Protein AF-A0A8C9TEU1-F1 (afdb_monomer_lite)

InterPro domains:
  IPR015797 NUDIX hydrolase-like domain superfamily [SSF55811] (17-95)

pLDDT: mean 81.83, std 19.4, range [26.28, 97.0]

Organism: Scleropages formosus (NCBI:txid113540)

Structure (mmCIF, N/CA/C/O backbone):
data_AF-A0A8C9TEU1-F1
#
_entry.id   AF-A0A8C9TEU1-F1
#
loop_
_atom_site.group_PDB
_atom_site.id
_atom_site.type_symbol
_atom_site.label_atom_id
_atom_site.label_alt_id
_atom_site.label_comp_id
_atom_site.label_asym_id
_atom_site.l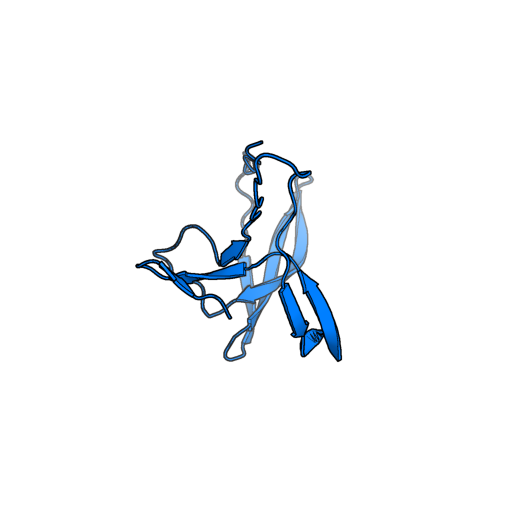abel_entity_id
_atom_site.label_seq_id
_atom_site.pdbx_PDB_ins_code
_atom_site.Cartn_x
_atom_site.Cartn_y
_atom_site.Cartn_z
_atom_site.occupancy
_atom_site.B_iso_or_equiv
_atom_site.auth_seq_id
_atom_site.auth_comp_id
_atom_site.auth_asym_id
_atom_site.auth_atom_id
_atom_site.pdbx_PDB_model_num
ATOM 1 N N . MET A 1 1 ? 9.017 15.281 -6.648 1.00 32.59 1 MET A N 1
ATOM 2 C CA . MET A 1 1 ? 7.796 15.780 -5.984 1.00 32.59 1 MET A CA 1
ATOM 3 C C . MET A 1 1 ? 7.714 15.122 -4.611 1.00 32.59 1 MET A C 1
ATOM 5 O O . MET A 1 1 ? 7.436 13.935 -4.531 1.00 32.59 1 MET A O 1
ATOM 9 N N . ARG A 1 2 ? 8.132 15.824 -3.550 1.00 26.28 2 ARG A N 1
ATOM 10 C CA . ARG A 1 2 ? 8.117 15.301 -2.175 1.00 26.28 2 ARG A CA 1
ATOM 11 C C . ARG A 1 2 ? 6.751 15.634 -1.579 1.00 26.28 2 ARG A C 1
ATOM 13 O O . ARG A 1 2 ? 6.462 16.811 -1.403 1.00 26.28 2 ARG A O 1
ATOM 20 N N . TYR A 1 3 ? 5.924 14.633 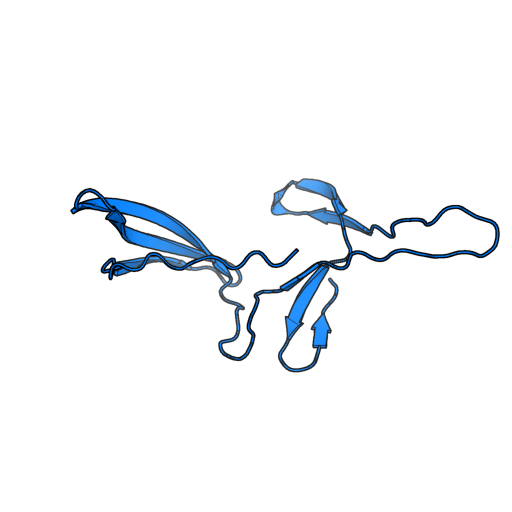-1.290 1.00 27.61 3 TYR A N 1
ATOM 21 C CA . TYR A 1 3 ? 4.774 14.839 -0.412 1.00 27.61 3 TYR A CA 1
ATOM 22 C C . TYR A 1 3 ? 5.315 14.932 1.015 1.00 27.61 3 TYR A C 1
ATOM 24 O O . TYR A 1 3 ? 5.530 13.923 1.684 1.00 27.61 3 TYR A O 1
ATOM 32 N N . VAL A 1 4 ? 5.646 16.147 1.444 1.00 37.44 4 VAL A N 1
ATOM 33 C CA . VAL A 1 4 ? 5.837 16.431 2.863 1.00 37.44 4 VAL A CA 1
ATOM 34 C C . VAL A 1 4 ? 4.428 16.476 3.438 1.00 37.44 4 VAL A C 1
ATOM 36 O O . VAL A 1 4 ? 3.717 17.452 3.224 1.00 37.44 4 VAL A O 1
ATOM 39 N N . SER A 1 5 ? 3.983 15.410 4.109 1.00 36.00 5 SER A N 1
ATOM 40 C CA . SER A 1 5 ? 2.779 15.515 4.930 1.00 36.00 5 SER A CA 1
ATOM 41 C C . SER A 1 5 ? 3.118 16.472 6.069 1.00 36.00 5 SER A C 1
ATOM 43 O O . SER A 1 5 ? 3.829 16.095 7.003 1.00 36.00 5 SER A O 1
ATOM 45 N N . SER A 1 6 ? 2.677 17.722 5.976 1.00 32.62 6 SER A N 1
ATOM 46 C CA . SER A 1 6 ? 2.664 18.609 7.129 1.00 32.62 6 SER A CA 1
ATOM 47 C C . SER A 1 6 ? 1.776 17.952 8.184 1.00 32.62 6 SER A C 1
ATOM 49 O O . SER A 1 6 ? 0.570 17.789 7.999 1.00 32.62 6 SER A O 1
ATOM 51 N N . ALA A 1 7 ? 2.392 17.488 9.271 1.00 41.34 7 ALA A N 1
ATOM 52 C CA . ALA A 1 7 ? 1.647 17.107 10.459 1.00 41.34 7 ALA A CA 1
ATOM 53 C C . ALA A 1 7 ? 0.868 18.346 10.939 1.00 41.34 7 ALA A C 1
ATOM 55 O O . ALA A 1 7 ? 1.436 19.443 10.909 1.00 41.34 7 ALA A O 1
ATOM 56 N N . PRO A 1 8 ? -0.399 18.219 11.370 1.00 42.88 8 PRO A N 1
ATOM 57 C CA . PRO A 1 8 ? -1.114 19.354 11.926 1.00 42.88 8 PRO A CA 1
ATOM 58 C C . PRO A 1 8 ? -0.376 19.815 13.185 1.00 42.88 8 PRO A C 1
ATOM 60 O O . PRO A 1 8 ? -0.171 19.043 14.123 1.00 42.88 8 PRO A O 1
ATOM 63 N N . THR A 1 9 ? 0.044 21.075 13.193 1.00 41.97 9 THR A N 1
ATOM 64 C CA . THR A 1 9 ? 0.510 21.801 14.375 1.00 41.97 9 THR A CA 1
ATOM 65 C C . THR A 1 9 ? -0.681 22.023 15.302 1.00 41.97 9 THR A C 1
ATOM 67 O O . THR A 1 9 ? -1.370 23.034 15.229 1.00 41.97 9 THR A O 1
ATOM 70 N N . GLY A 1 10 ? -0.966 21.020 16.123 1.00 42.12 10 GLY A N 1
ATOM 71 C CA . GLY A 1 10 ? -2.031 21.013 17.116 1.00 42.12 10 GLY A CA 1
ATOM 72 C C . GLY A 1 10 ? -2.154 19.595 17.650 1.00 42.12 10 GLY A C 1
ATOM 73 O O . GLY A 1 10 ? -2.524 18.690 16.904 1.00 42.12 10 GLY A O 1
ATOM 74 N N . GLY A 1 11 ? -1.752 19.374 18.902 1.00 47.16 11 GLY A N 1
ATOM 75 C CA . GLY A 1 11 ? -1.716 18.048 19.518 1.00 47.16 11 GLY A CA 1
ATOM 76 C C . GLY A 1 11 ? -3.109 17.427 19.588 1.00 47.16 11 GLY A C 1
ATOM 77 O O . GLY A 1 11 ? -3.831 17.627 20.557 1.00 47.16 11 GLY A O 1
ATOM 78 N N . SER A 1 12 ? -3.490 16.667 18.563 1.00 58.16 12 SER A N 1
ATOM 79 C CA . SER A 1 12 ? -4.693 15.843 18.591 1.00 58.16 12 SER A CA 1
ATOM 80 C C . SER A 1 12 ? -4.391 14.601 19.424 1.00 58.16 12 SER A C 1
ATOM 82 O O . SER A 1 12 ? -3.662 13.698 18.998 1.00 58.16 12 SER A O 1
ATOM 84 N N . THR A 1 13 ? -4.926 14.553 20.644 1.00 57.16 13 THR A N 1
ATOM 85 C CA . THR A 1 13 ? -4.887 13.351 21.483 1.00 57.16 13 THR A CA 1
ATOM 86 C C . THR A 1 13 ? -5.532 12.208 20.707 1.00 57.16 13 THR A C 1
ATOM 88 O O . THR A 1 13 ? -6.745 12.175 20.514 1.00 57.16 13 THR A O 1
ATOM 91 N N . THR A 1 14 ? -4.696 11.309 20.192 1.00 75.62 14 THR A N 1
ATOM 92 C CA . THR A 1 14 ? -5.120 10.228 19.306 1.00 75.62 14 THR A CA 1
ATOM 93 C C . THR A 1 14 ? -5.063 8.912 20.067 1.00 75.62 14 THR A C 1
ATOM 95 O O . THR A 1 14 ? -3.991 8.318 20.209 1.00 75.62 14 THR A O 1
ATOM 98 N N . THR A 1 15 ? -6.210 8.435 20.541 1.00 86.06 15 THR A N 1
ATOM 99 C CA . THR A 1 15 ? -6.309 7.140 21.227 1.00 86.06 15 THR A CA 1
ATOM 100 C C . THR A 1 15 ? -6.561 6.039 20.205 1.00 86.06 15 THR A C 1
ATOM 102 O O . THR A 1 15 ? -7.398 6.190 19.318 1.00 86.06 15 THR A O 1
ATOM 105 N N . LYS A 1 16 ? -5.838 4.921 20.315 1.00 88.44 16 LYS A N 1
ATOM 106 C CA . LYS A 1 16 ? -5.966 3.766 19.415 1.00 88.44 16 LYS A CA 1
ATOM 107 C C . LYS A 1 16 ? -6.364 2.540 20.221 1.00 88.44 16 LYS A C 1
ATOM 109 O O . LYS A 1 16 ? -5.625 2.156 21.125 1.00 88.44 16 LYS A O 1
ATOM 114 N N . SER A 1 17 ? -7.486 1.915 19.881 1.00 89.69 17 SER A N 1
ATOM 115 C CA . SER A 1 17 ? -7.903 0.635 20.457 1.00 89.69 17 SER A CA 1
ATOM 116 C C . SER A 1 17 ? -7.959 -0.459 19.382 1.00 89.69 17 SER A C 1
ATOM 118 O O . SER A 1 17 ? -8.430 -0.209 18.271 1.00 89.69 17 SER A O 1
ATOM 120 N N . PRO A 1 18 ? -7.450 -1.672 19.653 1.00 89.75 18 PRO A N 1
ATOM 121 C CA . PRO A 1 18 ? -7.520 -2.776 18.701 1.00 89.75 18 PRO A CA 1
ATOM 122 C C . PRO A 1 18 ? -8.959 -3.300 18.588 1.00 89.75 18 PRO A C 1
ATOM 124 O O . PRO A 1 18 ? -9.630 -3.481 19.600 1.00 89.75 18 PRO A O 1
ATOM 127 N N . LEU A 1 19 ? -9.417 -3.557 17.361 1.00 92.94 19 LEU A N 1
ATOM 128 C CA . LEU A 1 19 ? -10.704 -4.209 17.083 1.00 92.94 19 LEU A CA 1
ATOM 129 C C . LEU A 1 19 ? -10.508 -5.682 16.713 1.00 92.94 19 LEU A C 1
ATOM 131 O O . LEU A 1 19 ? -11.171 -6.557 17.254 1.00 92.94 19 LEU A O 1
ATOM 135 N N . ALA A 1 20 ? -9.570 -5.959 15.805 1.00 93.50 20 ALA A N 1
ATOM 136 C CA . ALA A 1 20 ? -9.229 -7.309 15.371 1.00 93.50 20 ALA A CA 1
ATOM 137 C C . ALA A 1 20 ? -7.768 -7.366 14.917 1.00 93.50 20 ALA A C 1
ATOM 139 O O . ALA A 1 20 ? -7.234 -6.389 14.393 1.00 93.50 20 ALA A O 1
ATOM 140 N N . SER A 1 21 ? -7.106 -8.512 15.078 1.00 93.81 21 SER A N 1
ATOM 141 C CA . SER A 1 21 ? -5.725 -8.693 14.625 1.00 93.81 21 SER A CA 1
ATOM 142 C C . SER A 1 21 ? -5.543 -10.058 13.982 1.00 93.81 21 SER A C 1
ATOM 144 O O . SER A 1 21 ? -5.722 -11.083 14.629 1.00 93.81 21 SER A O 1
ATOM 146 N N . GLY A 1 22 ? -5.158 -10.064 12.708 1.00 93.19 22 GLY A N 1
ATOM 147 C CA . GLY A 1 22 ? -4.702 -11.252 11.999 1.00 93.19 22 GLY A CA 1
ATOM 148 C C . GLY A 1 22 ? -3.179 -11.296 11.886 1.00 93.19 22 GLY A C 1
ATOM 149 O O . GLY A 1 22 ? -2.466 -10.417 12.372 1.00 93.19 22 GLY A O 1
ATOM 150 N N . LYS A 1 23 ? -2.663 -12.311 11.183 1.00 91.94 23 LYS A N 1
ATOM 151 C CA . LYS A 1 23 ? -1.215 -12.480 10.972 1.00 91.94 23 LYS A CA 1
ATOM 152 C C . LYS A 1 23 ? -0.584 -11.344 10.161 1.00 91.94 23 LYS A C 1
ATOM 154 O O . LYS A 1 23 ? 0.550 -10.974 10.446 1.00 91.94 23 LYS A O 1
ATOM 159 N N . TRP A 1 24 ? -1.295 -10.810 9.166 1.00 90.12 24 TRP A N 1
ATOM 160 C CA . TRP A 1 24 ? -0.755 -9.850 8.186 1.00 90.12 24 TRP A CA 1
ATOM 161 C C . TRP A 1 24 ? -1.345 -8.437 8.304 1.00 90.12 24 TRP A C 1
ATOM 163 O O . TRP A 1 2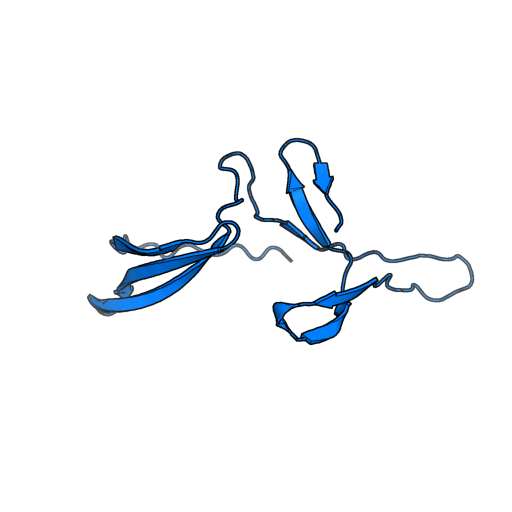4 ? -0.698 -7.458 7.926 1.00 90.12 24 TRP A O 1
ATOM 173 N N . VAL A 1 25 ? -2.570 -8.324 8.824 1.00 93.25 25 VAL A N 1
ATOM 174 C CA . VAL A 1 25 ? -3.332 -7.074 8.938 1.00 93.25 25 VAL A CA 1
ATOM 175 C C . VAL A 1 25 ? -4.038 -7.041 10.291 1.00 93.25 25 VAL A C 1
ATOM 177 O O . VAL A 1 25 ? -4.538 -8.064 10.757 1.00 93.25 25 VAL A O 1
ATOM 180 N N . ARG A 1 26 ? -4.091 -5.860 10.906 1.00 93.69 26 ARG A N 1
ATOM 181 C CA . ARG A 1 26 ? -4.891 -5.553 12.094 1.00 93.69 26 ARG A CA 1
ATOM 182 C C . ARG A 1 26 ? -5.809 -4.366 11.831 1.00 93.69 26 ARG A C 1
ATOM 184 O O . ARG A 1 26 ? -5.465 -3.484 11.044 1.00 93.69 26 ARG A O 1
ATOM 191 N N . LEU A 1 27 ? -6.941 -4.348 12.517 1.00 95.50 27 LEU A N 1
ATOM 192 C CA . LEU A 1 27 ? -7.933 -3.286 12.499 1.00 95.50 27 LEU A CA 1
ATOM 193 C C . LEU A 1 27 ? -7.933 -2.578 13.857 1.00 95.50 27 LEU A C 1
ATOM 195 O O . LEU A 1 27 ? -7.985 -3.221 14.906 1.00 95.50 27 LEU A O 1
ATOM 199 N N . GLU A 1 28 ? -7.866 -1.254 13.833 1.00 94.56 28 GLU A N 1
ATOM 200 C CA . GLU A 1 28 ? -7.848 -0.393 15.012 1.00 94.56 28 GLU A CA 1
ATOM 201 C C . GLU A 1 28 ? -8.923 0.684 14.901 1.00 94.56 28 GLU A C 1
ATOM 203 O O . GLU A 1 28 ? -9.143 1.254 13.833 1.00 94.56 28 GLU A O 1
ATOM 208 N N . LYS A 1 29 ? -9.536 1.021 16.029 1.00 93.56 29 LYS A N 1
ATOM 209 C CA . LYS A 1 29 ? -10.376 2.197 16.189 1.00 93.56 29 LYS A CA 1
ATOM 210 C C . LYS A 1 29 ? -9.502 3.349 16.673 1.00 93.56 29 LYS A C 1
ATOM 212 O O . LYS A 1 29 ? -8.869 3.264 17.724 1.00 93.56 29 LYS A O 1
ATOM 217 N N . THR A 1 30 ? -9.450 4.415 15.889 1.00 91.75 30 THR A N 1
ATOM 218 C CA . THR A 1 30 ? -8.694 5.631 16.179 1.00 91.75 30 THR A CA 1
ATOM 219 C C . THR A 1 30 ? -9.670 6.731 16.570 1.00 91.75 30 THR A C 1
ATOM 221 O O . THR A 1 30 ? -10.478 7.163 15.752 1.00 91.75 30 THR A O 1
ATOM 224 N N . THR A 1 31 ? -9.592 7.189 17.813 1.00 92.25 31 THR A N 1
ATOM 225 C CA . THR A 1 31 ? -10.337 8.352 18.297 1.00 92.25 31 THR A CA 1
ATOM 226 C C . THR A 1 31 ? -9.433 9.572 18.215 1.00 92.25 31 THR A C 1
ATOM 228 O O . THR A 1 31 ? -8.328 9.540 18.758 1.00 92.25 31 THR A O 1
ATOM 231 N N . TYR A 1 32 ? -9.880 10.626 17.539 1.00 89.88 32 TYR A N 1
ATOM 232 C CA . TYR A 1 32 ? -9.132 11.873 17.384 1.00 89.88 32 TYR A CA 1
ATOM 233 C C . TYR A 1 32 ? -10.041 13.083 17.598 1.00 89.88 32 TYR A C 1
ATOM 235 O O . TYR A 1 32 ? -11.255 13.004 17.415 1.00 89.88 32 TYR A O 1
ATOM 243 N N . VAL A 1 33 ? -9.443 14.205 17.984 1.00 91.25 33 VAL A N 1
ATOM 244 C CA . VAL A 1 33 ? -10.123 15.501 18.068 1.00 91.25 33 VAL A CA 1
ATOM 245 C C . VAL A 1 33 ? -9.854 16.251 16.770 1.00 91.25 33 VAL A C 1
ATOM 247 O O . VAL A 1 33 ? -8.697 16.386 16.365 1.00 91.25 33 VAL A O 1
ATOM 250 N N . ASP A 1 34 ? -10.913 16.670 16.082 1.00 87.38 34 ASP A N 1
ATOM 251 C CA . ASP A 1 34 ? -10.790 17.466 14.863 1.00 87.38 34 ASP A CA 1
ATOM 252 C C . ASP A 1 34 ? -10.392 18.925 15.162 1.00 87.38 34 ASP A C 1
ATOM 254 O O . ASP A 1 34 ? -10.307 19.352 16.314 1.00 87.38 34 ASP A O 1
ATOM 258 N N . ALA A 1 35 ? -10.141 19.715 14.116 1.00 87.88 35 ALA A N 1
ATOM 259 C CA . ALA A 1 35 ? -9.778 21.127 14.270 1.00 87.88 35 ALA A CA 1
ATOM 260 C C . ALA A 1 35 ? -10.893 21.984 14.909 1.00 87.88 35 ALA A C 1
ATOM 262 O O . ALA A 1 35 ? -10.615 23.078 15.388 1.00 87.88 35 ALA A O 1
ATOM 263 N N . ALA A 1 36 ? -12.136 21.492 14.930 1.00 88.88 36 ALA A N 1
ATOM 264 C CA . ALA A 1 36 ? -13.278 22.139 15.566 1.00 88.88 36 ALA A CA 1
ATOM 265 C C . ALA A 1 36 ? -13.479 21.686 17.028 1.00 88.88 36 ALA A C 1
ATOM 267 O O . ALA A 1 36 ? -14.474 22.050 17.649 1.00 88.88 36 ALA A O 1
ATOM 268 N N . GLY A 1 37 ? -12.567 20.879 17.585 1.00 87.00 37 GLY A N 1
ATOM 269 C CA . GLY A 1 37 ? -12.658 20.370 18.955 1.00 87.00 37 GLY A CA 1
ATOM 270 C C . GLY A 1 37 ? -13.627 19.195 19.128 1.00 87.00 37 GLY A C 1
ATOM 271 O O . GLY A 1 37 ? -13.847 18.739 20.249 1.00 87.00 37 GLY A O 1
ATOM 272 N N . THR A 1 38 ? -14.201 18.669 18.045 1.00 89.06 38 THR A N 1
ATOM 273 C CA . THR A 1 38 ? -15.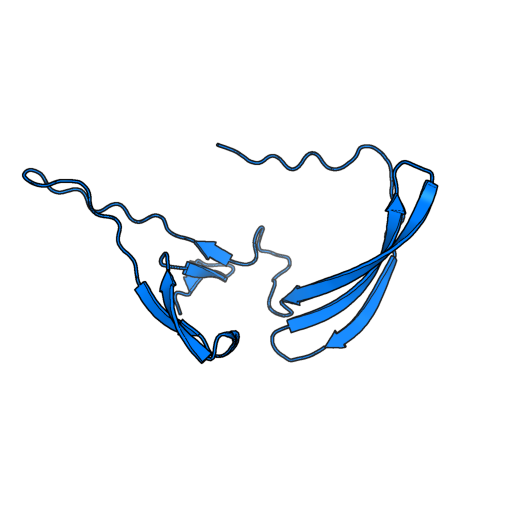147 17.552 18.106 1.00 89.06 38 THR A CA 1
ATOM 274 C C . THR A 1 38 ? -14.401 16.223 18.125 1.00 89.06 38 THR A C 1
ATOM 276 O O . THR A 1 38 ? -13.526 15.962 17.295 1.00 89.06 38 THR A O 1
ATOM 279 N N . THR A 1 39 ? -14.773 15.346 19.060 1.00 91.31 39 THR A N 1
ATOM 280 C CA . THR A 1 39 ? -14.231 13.984 19.124 1.00 91.31 39 THR A CA 1
ATOM 281 C C . THR A 1 39 ? -14.859 13.121 18.037 1.00 91.31 39 THR A C 1
ATOM 283 O O . THR A 1 39 ? -16.078 12.965 17.976 1.00 91.31 39 THR A O 1
ATOM 286 N N . ARG A 1 40 ? -14.019 12.528 17.191 1.00 91.25 40 ARG A N 1
ATOM 287 C CA . ARG A 1 40 ? -14.420 11.642 16.099 1.00 91.25 40 ARG A CA 1
ATOM 288 C C . ARG A 1 40 ? -13.740 10.293 16.209 1.00 91.25 40 ARG A C 1
ATOM 290 O O . ARG A 1 40 ? -12.687 10.140 16.824 1.00 91.25 40 ARG A O 1
ATOM 297 N N . ILE A 1 41 ? -14.371 9.315 15.580 1.00 92.38 41 ILE A N 1
ATOM 298 C CA . ILE A 1 41 ? -13.921 7.932 15.517 1.00 92.38 41 ILE A CA 1
ATOM 299 C C . ILE A 1 41 ? -13.617 7.594 14.059 1.00 92.38 41 ILE A C 1
ATOM 301 O O . ILE A 1 41 ? -14.397 7.933 13.171 1.00 92.38 41 ILE A O 1
ATOM 305 N N . TRP A 1 42 ? -12.511 6.889 13.829 1.00 93.94 42 TRP A N 1
ATOM 306 C CA . TRP A 1 42 ? -12.126 6.353 12.528 1.00 93.94 42 TRP A CA 1
ATOM 307 C C . TRP A 1 42 ? -11.661 4.902 12.637 1.00 93.94 42 TRP A C 1
ATOM 309 O O . TRP A 1 42 ? -10.903 4.556 13.543 1.00 93.94 42 TRP A O 1
ATOM 319 N N . GLU A 1 43 ? -12.050 4.051 11.693 1.00 93.12 43 GLU A N 1
ATOM 320 C CA . GLU A 1 43 ? -11.552 2.676 11.605 1.00 93.12 43 GLU A CA 1
ATOM 321 C C . GLU A 1 43 ? -10.334 2.617 10.683 1.00 93.12 43 GLU A C 1
ATOM 323 O O . GLU A 1 43 ? -10.337 3.117 9.561 1.00 93.12 43 GLU A O 1
ATOM 328 N N . THR A 1 44 ? -9.237 2.053 11.181 1.00 91.94 44 THR A N 1
ATOM 329 C CA . THR A 1 44 ? -7.933 2.073 10.514 1.00 91.94 44 THR A CA 1
ATOM 330 C C . THR A 1 44 ? -7.385 0.663 10.374 1.00 91.94 44 THR A C 1
ATOM 332 O O . THR A 1 44 ? -7.183 -0.030 11.369 1.00 91.94 44 THR A O 1
ATOM 335 N N . ALA A 1 45 ? -7.062 0.255 9.149 1.00 92.88 45 ALA A N 1
ATOM 336 C CA . ALA A 1 45 ? -6.323 -0.975 8.891 1.00 92.88 45 ALA A CA 1
ATOM 337 C C . ALA A 1 45 ? -4.809 -0.712 8.886 1.00 92.88 45 ALA A C 1
ATOM 339 O O . ALA A 1 45 ? -4.337 0.286 8.339 1.00 92.88 45 ALA A O 1
ATOM 340 N N . LYS A 1 46 ? -4.026 -1.615 9.482 1.00 90.38 46 LYS A N 1
ATOM 341 C CA . LYS A 1 46 ? -2.556 -1.549 9.517 1.00 90.38 46 LYS A CA 1
ATOM 342 C C . LYS A 1 46 ? -1.940 -2.908 9.243 1.00 90.38 46 LYS A C 1
ATOM 344 O O . LYS A 1 46 ? -2.482 -3.930 9.653 1.00 90.38 46 LYS A O 1
ATOM 349 N N . ARG A 1 47 ? -0.758 -2.926 8.625 1.00 89.56 47 ARG A N 1
ATOM 350 C CA . ARG A 1 47 ? 0.054 -4.144 8.527 1.00 89.56 47 ARG A CA 1
ATOM 351 C C . ARG A 1 47 ? 0.685 -4.460 9.879 1.00 89.56 47 ARG A C 1
ATOM 353 O O . ARG A 1 47 ? 1.244 -3.581 10.531 1.00 89.56 47 ARG A O 1
ATOM 360 N N . THR A 1 48 ? 0.633 -5.721 10.280 1.00 89.06 48 THR A N 1
ATOM 361 C CA . THR A 1 48 ? 1.322 -6.236 11.480 1.00 89.06 48 THR A CA 1
ATOM 362 C C . THR A 1 48 ? 2.806 -6.494 11.227 1.00 89.06 48 THR A C 1
ATOM 364 O O . THR A 1 48 ? 3.586 -6.614 12.163 1.00 89.06 48 THR A O 1
ATOM 367 N N . THR A 1 49 ? 3.215 -6.548 9.959 1.00 85.06 49 THR A N 1
ATOM 368 C CA . THR A 1 49 ? 4.590 -6.839 9.535 1.00 85.06 49 THR A CA 1
ATOM 369 C C . THR A 1 49 ? 5.494 -5.612 9.458 1.00 85.06 49 THR A C 1
ATOM 371 O O . THR A 1 49 ? 6.661 -5.743 9.083 1.00 85.06 49 THR A O 1
ATOM 374 N N . ARG A 1 50 ? 4.973 -4.414 9.752 1.00 80.62 50 ARG A N 1
ATOM 375 C CA . ARG A 1 50 ? 5.768 -3.184 9.736 1.00 80.62 50 ARG A CA 1
ATOM 376 C C . ARG A 1 50 ? 6.844 -3.258 10.813 1.00 80.62 50 ARG A C 1
ATOM 378 O O . ARG A 1 50 ? 6.530 -3.433 11.988 1.00 80.62 50 ARG A O 1
ATOM 385 N N . ARG A 1 51 ? 8.109 -3.081 10.429 1.00 75.88 51 ARG A N 1
ATOM 386 C CA . ARG A 1 51 ? 9.223 -3.023 11.383 1.00 75.88 51 ARG A CA 1
ATOM 387 C C . ARG A 1 51 ? 9.417 -1.589 11.867 1.00 75.88 51 ARG A C 1
ATOM 389 O O . ARG A 1 51 ? 9.298 -0.646 11.090 1.00 75.88 51 ARG A O 1
ATOM 396 N N . SER A 1 52 ? 9.755 -1.419 13.142 1.00 76.00 52 SER A N 1
ATOM 397 C CA . SER A 1 52 ? 10.067 -0.100 13.719 1.00 76.00 52 SER A CA 1
ATOM 398 C C . SER A 1 52 ? 11.315 0.535 13.099 1.00 76.00 52 SER A C 1
ATOM 400 O O . SER A 1 52 ? 11.446 1.752 13.084 1.00 76.00 52 SER A O 1
ATOM 402 N N . THR A 1 53 ? 12.210 -0.286 12.549 1.00 76.75 53 THR A N 1
ATOM 403 C CA . THR A 1 53 ? 13.468 0.142 11.928 1.00 76.75 53 THR A CA 1
ATOM 404 C C . THR A 1 53 ? 13.310 0.623 10.483 1.00 76.75 53 THR A C 1
ATOM 406 O O . THR A 1 53 ? 14.285 1.065 9.886 1.00 76.75 53 THR A O 1
ATOM 409 N N . THR A 1 54 ? 12.123 0.492 9.879 1.00 75.56 54 THR A N 1
ATOM 410 C CA . THR A 1 54 ? 11.864 0.883 8.484 1.00 75.56 54 THR A CA 1
ATOM 411 C C . THR A 1 54 ? 11.003 2.140 8.420 1.00 75.56 54 THR A C 1
ATOM 413 O O . THR A 1 54 ? 9.998 2.245 9.124 1.00 75.56 54 THR A O 1
ATOM 416 N N . THR A 1 55 ? 11.353 3.080 7.539 1.00 82.50 55 THR A N 1
ATOM 417 C CA . THR A 1 55 ? 10.614 4.344 7.367 1.00 82.50 55 THR A CA 1
ATOM 418 C C . THR A 1 55 ? 9.248 4.143 6.702 1.00 82.50 55 THR A C 1
ATOM 420 O O . THR A 1 55 ? 8.292 4.839 7.046 1.00 82.50 55 THR A O 1
ATOM 423 N N . ALA A 1 56 ? 9.123 3.148 5.820 1.00 85.12 56 ALA A N 1
ATOM 424 C CA . ALA A 1 56 ? 7.908 2.816 5.077 1.00 85.12 56 ALA A CA 1
ATOM 425 C C . ALA A 1 56 ? 7.588 1.311 5.142 1.00 85.12 56 ALA A C 1
ATOM 427 O O . ALA A 1 56 ? 8.460 0.496 5.433 1.00 85.12 56 ALA A O 1
ATOM 428 N N . ASP A 1 57 ? 6.337 0.947 4.849 1.00 85.81 57 ASP A N 1
ATOM 429 C CA . ASP A 1 57 ? 5.868 -0.450 4.815 1.00 85.81 57 ASP A CA 1
ATOM 430 C C . ASP A 1 57 ? 6.355 -1.233 3.585 1.00 85.81 57 ASP A C 1
ATOM 432 O O . ASP A 1 57 ? 6.474 -2.461 3.603 1.00 85.81 57 ASP A O 1
ATOM 436 N N . GLY A 1 58 ? 6.628 -0.523 2.496 1.00 88.06 58 GLY A N 1
ATOM 437 C CA . GLY A 1 58 ? 7.006 -1.095 1.216 1.00 88.06 58 GLY A CA 1
ATOM 438 C C . GLY A 1 58 ? 7.456 -0.030 0.231 1.00 88.06 58 GLY A C 1
ATOM 439 O O . GLY A 1 58 ? 7.438 1.164 0.533 1.00 88.06 58 GLY A O 1
ATOM 440 N N . VAL A 1 59 ? 7.862 -0.485 -0.947 1.00 89.69 59 VAL A N 1
ATOM 441 C CA . VAL A 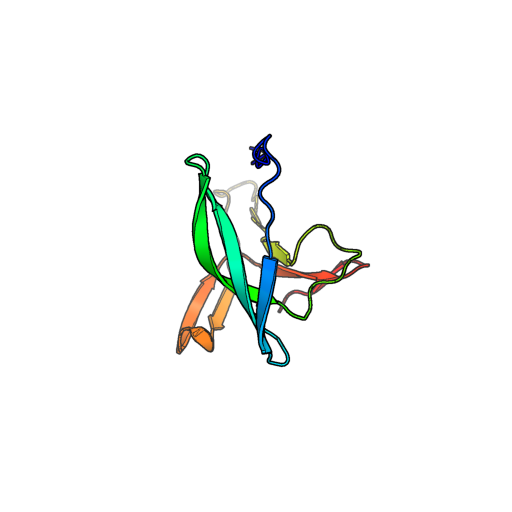1 59 ? 8.314 0.347 -2.060 1.00 89.69 59 VAL A CA 1
ATOM 442 C C . VAL A 1 59 ? 7.571 -0.043 -3.332 1.00 89.69 59 VAL A C 1
ATOM 444 O O . VAL A 1 59 ? 7.277 -1.218 -3.547 1.00 89.69 59 VAL A O 1
ATOM 447 N N . GLY A 1 60 ? 7.285 0.948 -4.173 1.00 92.12 60 GLY A N 1
ATOM 448 C CA . GLY A 1 60 ? 6.857 0.760 -5.557 1.00 92.12 60 GLY A CA 1
ATOM 449 C C . GLY A 1 60 ? 7.940 1.288 -6.491 1.00 92.12 60 GLY A C 1
ATOM 450 O O . GLY A 1 60 ? 8.538 2.329 -6.220 1.00 92.12 60 GLY A O 1
ATOM 451 N N . ILE A 1 61 ? 8.217 0.559 -7.565 1.00 93.31 61 ILE A N 1
ATOM 452 C CA . ILE A 1 61 ? 9.306 0.838 -8.497 1.00 93.31 61 ILE A CA 1
ATOM 453 C C . ILE A 1 61 ? 8.708 1.340 -9.807 1.00 93.31 61 ILE A C 1
ATOM 455 O O . ILE A 1 61 ? 7.974 0.627 -10.487 1.00 93.31 61 ILE A O 1
ATOM 459 N N . ILE A 1 62 ? 9.078 2.557 -10.199 1.00 94.88 62 ILE A N 1
ATOM 460 C CA . ILE A 1 62 ? 8.791 3.082 -11.536 1.00 94.88 62 ILE A CA 1
ATOM 461 C C . ILE A 1 62 ? 9.992 2.745 -12.419 1.00 94.88 62 ILE A C 1
ATOM 463 O O . ILE A 1 62 ? 10.948 3.511 -12.522 1.00 94.88 62 ILE A O 1
ATOM 467 N N . ALA A 1 63 ? 9.968 1.550 -13.003 1.00 93.75 63 ALA A N 1
ATOM 468 C CA . ALA A 1 63 ? 11.040 1.064 -13.859 1.00 93.75 63 ALA A CA 1
ATOM 469 C C . ALA A 1 63 ? 10.836 1.560 -15.297 1.00 93.75 63 ALA A C 1
ATOM 471 O O . ALA A 1 63 ? 9.923 1.117 -15.995 1.00 93.75 63 ALA A O 1
ATOM 472 N N . VAL A 1 64 ? 11.697 2.484 -15.731 1.00 95.31 64 VAL A N 1
ATOM 473 C CA . VAL A 1 64 ? 11.720 3.009 -17.102 1.00 95.31 64 VAL A CA 1
ATOM 474 C C . VAL A 1 64 ? 12.844 2.327 -17.876 1.00 95.31 64 VAL A C 1
ATOM 476 O O . VAL A 1 64 ? 14.023 2.552 -17.606 1.00 95.31 64 VAL A O 1
ATOM 479 N N . LEU A 1 65 ? 12.477 1.490 -18.842 1.00 94.44 65 LEU A N 1
ATOM 480 C CA . LEU A 1 65 ? 13.409 0.842 -19.753 1.00 94.44 65 LEU A CA 1
ATOM 481 C C . LEU A 1 65 ? 13.725 1.786 -20.914 1.00 94.44 65 LEU A C 1
ATOM 483 O O . LEU A 1 65 ? 12.882 2.012 -21.786 1.00 94.44 65 LEU A O 1
ATOM 487 N N . LYS A 1 66 ? 14.955 2.301 -20.926 1.00 94.12 66 LYS A N 1
ATOM 488 C CA . LYS A 1 66 ? 15.476 3.167 -21.988 1.00 94.12 66 LYS A CA 1
ATOM 489 C C . LYS A 1 66 ? 16.177 2.339 -23.056 1.00 94.12 66 LYS A C 1
ATOM 491 O O . LYS A 1 66 ? 16.995 1.481 -22.727 1.00 94.12 66 LYS A O 1
ATOM 496 N N . ARG A 1 67 ? 15.883 2.598 -24.332 1.00 93.50 67 ARG A N 1
ATOM 497 C CA . ARG A 1 67 ? 16.541 1.933 -25.471 1.00 93.50 67 ARG A CA 1
ATOM 498 C C . ARG A 1 67 ? 16.906 2.966 -26.531 1.00 93.50 67 ARG A C 1
ATOM 500 O O . ARG A 1 67 ? 16.087 3.812 -26.855 1.00 93.50 67 ARG A O 1
ATOM 507 N N . THR A 1 68 ? 18.094 2.858 -27.120 1.00 89.38 68 THR A N 1
ATOM 508 C CA . THR A 1 68 ? 18.674 3.886 -28.008 1.00 89.38 68 THR A CA 1
ATOM 509 C C . THR A 1 68 ? 17.804 4.255 -29.216 1.00 89.38 68 THR A C 1
ATOM 511 O O . THR A 1 68 ? 17.774 5.411 -29.616 1.00 89.38 68 THR A O 1
ATOM 514 N N . LEU A 1 69 ? 17.086 3.286 -29.791 1.00 93.25 69 LEU A N 1
ATOM 515 C CA . LEU A 1 69 ? 16.282 3.466 -31.011 1.00 93.25 69 LEU A CA 1
ATOM 516 C C . LEU A 1 69 ? 14.775 3.295 -30.775 1.00 93.25 69 LEU A C 1
ATOM 518 O O . LEU A 1 69 ? 14.008 3.124 -31.721 1.00 93.25 69 LEU A O 1
ATOM 522 N N . HIS A 1 70 ? 14.324 3.298 -29.520 1.00 92.62 70 HIS A N 1
ATOM 523 C CA . HIS A 1 70 ? 12.913 3.092 -29.209 1.00 92.62 70 HIS A CA 1
ATOM 524 C C . HIS A 1 70 ? 12.428 4.022 -28.108 1.00 92.62 70 HIS A C 1
ATOM 526 O O . HIS A 1 70 ? 13.210 4.544 -27.324 1.00 92.62 70 HIS A O 1
ATOM 532 N N . LYS A 1 71 ? 11.106 4.184 -28.030 1.00 93.00 71 LYS A N 1
ATOM 533 C CA . LYS A 1 71 ? 10.473 4.921 -26.939 1.00 93.00 71 LYS A CA 1
ATOM 534 C C . LYS A 1 71 ? 10.716 4.218 -25.607 1.00 93.00 71 LYS A C 1
ATOM 536 O O . LYS A 1 71 ? 10.683 2.986 -25.534 1.00 93.00 71 LYS A O 1
ATOM 541 N N . ASP A 1 72 ? 10.904 5.027 -24.572 1.00 95.50 72 ASP A N 1
ATOM 542 C CA . ASP A 1 72 ? 10.980 4.563 -23.195 1.00 95.50 72 ASP A CA 1
ATOM 543 C C . ASP A 1 72 ? 9.726 3.754 -22.848 1.00 95.50 72 ASP A C 1
ATOM 545 O O . ASP A 1 72 ? 8.598 4.158 -23.136 1.00 95.50 72 ASP A O 1
ATOM 549 N N . CYS A 1 73 ? 9.936 2.587 -22.247 1.00 94.25 73 CYS A N 1
ATOM 550 C CA . CYS A 1 73 ? 8.862 1.681 -21.860 1.00 94.25 73 CYS A CA 1
ATOM 551 C C . CYS A 1 73 ? 8.783 1.582 -20.338 1.00 94.25 73 CYS A C 1
ATOM 553 O O . CYS A 1 73 ? 9.807 1.499 -19.661 1.00 94.25 73 CYS A O 1
ATOM 555 N N . MET A 1 74 ? 7.568 1.550 -19.794 1.00 95.94 74 MET A N 1
ATOM 556 C CA . MET A 1 74 ? 7.359 1.274 -18.374 1.00 95.94 74 MET A CA 1
ATOM 557 C C . MET A 1 74 ? 7.267 -0.231 -18.161 1.00 95.94 74 MET A C 1
ATOM 559 O O . MET A 1 74 ? 6.463 -0.908 -18.802 1.00 95.94 74 MET A O 1
ATOM 563 N N . VAL A 1 75 ? 8.082 -0.752 -17.250 1.00 95.44 75 VAL A N 1
ATOM 564 C CA . VAL A 1 75 ? 8.020 -2.161 -16.865 1.00 95.44 75 VAL A CA 1
ATOM 565 C C . VAL A 1 75 ? 6.945 -2.329 -15.794 1.00 95.44 75 VAL A C 1
ATOM 567 O O . VAL A 1 75 ? 6.988 -1.673 -14.752 1.00 95.44 75 VAL A O 1
ATOM 570 N N . LEU A 1 76 ? 5.990 -3.218 -16.064 1.00 96.06 76 LEU A N 1
ATOM 571 C CA . LEU A 1 76 ? 4.872 -3.563 -15.187 1.00 96.06 76 LEU A CA 1
ATOM 572 C C . LEU A 1 76 ? 4.860 -5.071 -14.924 1.00 96.06 76 LEU A C 1
ATOM 574 O O . LEU A 1 76 ? 5.425 -5.849 -15.694 1.00 96.06 76 LEU A O 1
ATOM 578 N N . VAL A 1 77 ? 4.188 -5.481 -13.852 1.00 96.38 77 VAL A N 1
ATOM 579 C CA . V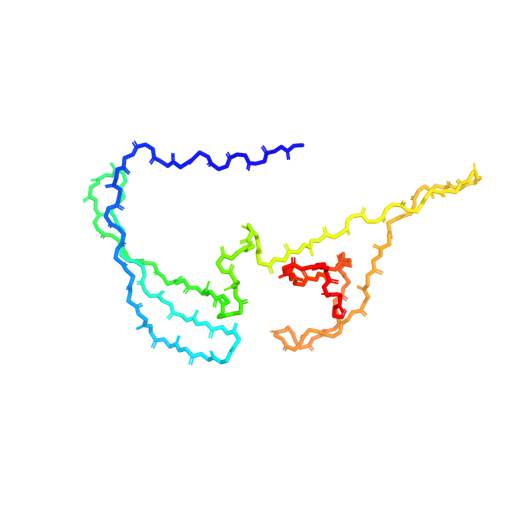AL A 1 77 ? 3.999 -6.888 -13.482 1.00 96.38 77 VAL A CA 1
ATOM 580 C C . VAL A 1 77 ? 2.522 -7.255 -13.527 1.00 96.38 77 VAL A C 1
ATOM 582 O O . VAL A 1 77 ? 1.668 -6.476 -13.103 1.00 96.38 77 VAL A O 1
ATOM 585 N N . LYS A 1 78 ? 2.221 -8.456 -14.030 1.00 95.88 78 LYS A N 1
ATOM 586 C CA . LYS A 1 78 ? 0.890 -9.060 -13.943 1.00 95.88 78 LYS A CA 1
ATOM 587 C C . LYS A 1 78 ? 0.897 -10.105 -12.835 1.00 95.88 78 LYS A C 1
ATOM 589 O O . LYS A 1 78 ? 1.618 -11.091 -12.944 1.00 95.88 78 LYS A O 1
ATOM 594 N N . GLN A 1 79 ? 0.070 -9.928 -11.812 1.00 95.62 79 GLN A N 1
ATOM 595 C CA . GLN A 1 79 ? -0.027 -10.868 -10.690 1.00 95.62 79 GLN A CA 1
ATOM 596 C C . GLN A 1 79 ? -1.478 -11.072 -10.263 1.00 95.62 79 GLN A C 1
ATOM 598 O O . GLN A 1 79 ? -2.314 -10.194 -10.450 1.00 95.62 79 GLN A O 1
ATOM 603 N N . PHE A 1 80 ? -1.804 -12.249 -9.728 1.00 95.62 80 PHE A N 1
ATOM 604 C CA . PHE A 1 80 ? -3.119 -12.480 -9.127 1.00 95.62 80 PHE A CA 1
ATOM 605 C C . PHE A 1 80 ? -3.166 -11.846 -7.734 1.00 95.62 80 PHE A C 1
ATOM 607 O O . PHE A 1 80 ? -2.278 -12.086 -6.916 1.00 95.62 80 PHE A O 1
ATOM 614 N N . ARG A 1 81 ? -4.202 -11.054 -7.443 1.00 96.44 81 ARG A N 1
ATOM 615 C CA . ARG A 1 81 ? -4.425 -10.439 -6.129 1.00 96.44 81 ARG A CA 1
ATOM 616 C C . ARG A 1 81 ? -5.596 -11.134 -5.433 1.00 96.44 81 ARG A C 1
ATOM 618 O O . ARG A 1 81 ? -6.739 -10.805 -5.741 1.00 96.44 81 ARG A O 1
ATOM 625 N N . PRO A 1 82 ? -5.351 -12.015 -4.441 1.00 95.94 82 PRO A N 1
ATOM 626 C CA . PRO A 1 82 ? -6.426 -12.657 -3.684 1.00 95.94 82 PRO A CA 1
ATOM 627 C C . PRO A 1 82 ? -7.472 -11.688 -3.102 1.00 95.94 82 PRO A C 1
ATOM 629 O O . PRO A 1 82 ? -8.651 -12.006 -3.205 1.00 95.94 82 PRO A O 1
ATOM 632 N N . PRO A 1 83 ? -7.114 -10.487 -2.584 1.00 92.62 83 PRO A N 1
ATOM 633 C CA . PRO A 1 83 ? -8.110 -9.525 -2.096 1.00 92.62 83 PRO A CA 1
ATOM 634 C C . PRO A 1 83 ? -9.058 -8.974 -3.171 1.00 92.62 83 PRO A C 1
ATOM 636 O O . PRO A 1 83 ? -10.117 -8.463 -2.829 1.00 92.62 83 PRO A O 1
ATOM 639 N N . LEU A 1 84 ? -8.668 -9.039 -4.448 1.00 95.19 84 LEU A N 1
ATOM 640 C CA . LEU A 1 84 ? -9.467 -8.571 -5.586 1.00 95.19 84 LEU A CA 1
ATOM 641 C C . LEU A 1 84 ? -10.079 -9.726 -6.390 1.00 95.19 84 LEU A C 1
ATOM 643 O O . LEU A 1 84 ? -10.952 -9.494 -7.218 1.00 95.19 84 LEU A O 1
ATOM 647 N N . GLY A 1 85 ? -9.607 -10.959 -6.181 1.00 96.56 85 GLY A N 1
ATOM 648 C CA . GLY A 1 85 ? -10.070 -12.140 -6.907 1.00 96.56 85 GLY A CA 1
ATOM 649 C C . GLY A 1 85 ? -9.715 -12.151 -8.399 1.00 96.56 85 GLY A C 1
ATOM 650 O O . GLY A 1 85 ? -10.323 -12.902 -9.156 1.00 96.56 85 GLY A O 1
ATOM 651 N N . CYS A 1 86 ? -8.758 -11.333 -8.851 1.00 96.62 86 CYS A N 1
ATOM 652 C CA . CYS A 1 86 ? -8.405 -11.212 -10.267 1.00 96.62 86 CYS A CA 1
ATOM 653 C C . CYS A 1 86 ? -6.911 -10.930 -10.493 1.00 96.62 86 CYS A C 1
ATOM 655 O O . CYS A 1 86 ? -6.148 -10.677 -9.555 1.00 96.62 86 CYS A O 1
ATOM 657 N N . HIS A 1 87 ? -6.485 -10.985 -11.760 1.00 97.00 87 HIS A N 1
ATOM 658 C CA . HIS A 1 87 ? -5.158 -10.527 -12.163 1.00 97.00 87 HIS A CA 1
ATOM 659 C C . HIS A 1 87 ? -5.135 -9.013 -12.341 1.00 97.00 87 HIS A C 1
ATOM 661 O O . HIS A 1 87 ? -5.947 -8.458 -13.078 1.00 97.00 87 HIS A O 1
ATOM 667 N N . THR A 1 88 ? -4.147 -8.371 -11.733 1.00 96.56 88 THR A N 1
ATOM 668 C CA . THR A 1 88 ? -3.893 -6.937 -11.847 1.00 96.56 88 THR A CA 1
ATOM 669 C C . THR A 1 88 ? -2.614 -6.677 -12.631 1.00 96.56 88 THR A C 1
ATOM 671 O O . THR A 1 88 ? -1.714 -7.520 -12.666 1.00 96.56 88 THR A O 1
ATOM 674 N N . LEU A 1 89 ? -2.545 -5.506 -13.267 1.00 96.56 89 LEU A N 1
ATOM 675 C CA . LEU A 1 89 ? -1.327 -4.961 -13.858 1.00 96.56 89 LEU A CA 1
ATOM 676 C C . LEU A 1 89 ? -0.843 -3.818 -12.962 1.00 96.56 89 LEU A C 1
ATOM 678 O O . LEU A 1 89 ? -1.561 -2.840 -12.769 1.00 96.56 89 LEU A O 1
ATOM 682 N N . GLU A 1 90 ? 0.344 -3.957 -12.382 1.00 95.25 90 GLU A N 1
ATOM 683 C CA . GLU A 1 90 ? 0.841 -3.055 -11.341 1.00 95.25 90 GLU A CA 1
ATOM 684 C C . GLU A 1 90 ? 2.311 -2.694 -11.568 1.00 95.25 90 GLU A C 1
ATOM 686 O O . GLU A 1 90 ? 3.033 -3.363 -12.312 1.00 95.25 90 GLU A O 1
ATOM 691 N N . PHE A 1 91 ? 2.780 -1.644 -10.893 1.00 95.75 91 PHE A N 1
ATOM 692 C CA . PHE A 1 91 ? 4.214 -1.405 -10.780 1.00 95.75 91 PHE A CA 1
ATOM 693 C C . PHE A 1 91 ? 4.872 -2.519 -9.959 1.00 95.75 91 PHE A C 1
ATOM 695 O O . PHE A 1 91 ? 4.280 -2.964 -8.970 1.00 95.75 91 PHE A O 1
ATOM 702 N N . PRO A 1 92 ? 6.102 -2.940 -10.308 1.00 94.38 92 PRO A N 1
ATOM 703 C CA . PRO A 1 92 ? 6.879 -3.814 -9.444 1.00 94.38 92 PRO A CA 1
ATOM 704 C C . PRO A 1 92 ? 6.955 -3.208 -8.040 1.00 94.38 92 PRO A C 1
ATOM 706 O O . PRO A 1 92 ? 7.295 -2.035 -7.876 1.00 94.38 92 PRO A O 1
ATOM 709 N N . ALA A 1 93 ? 6.600 -3.984 -7.024 1.00 91.75 93 ALA A N 1
ATOM 710 C CA . ALA A 1 93 ? 6.515 -3.498 -5.657 1.00 91.75 93 ALA A CA 1
ATOM 711 C C . ALA A 1 93 ? 6.905 -4.592 -4.667 1.00 91.75 93 ALA A C 1
ATOM 713 O O . ALA A 1 93 ? 6.768 -5.783 -4.939 1.00 91.75 93 ALA A O 1
ATOM 714 N N . GLY A 1 94 ? 7.373 -4.173 -3.496 1.00 87.69 94 GLY A N 1
ATOM 715 C CA . GLY A 1 94 ? 7.871 -5.085 -2.477 1.00 87.69 94 GLY A CA 1
ATOM 716 C C . GLY A 1 94 ? 7.770 -4.516 -1.073 1.00 87.69 94 GLY A C 1
ATOM 717 O O . GLY A 1 94 ? 7.627 -3.309 -0.876 1.00 87.69 94 GLY A O 1
ATOM 718 N N . MET A 1 95 ? 7.844 -5.392 -0.074 1.00 84.06 95 MET A N 1
ATOM 719 C CA . MET A 1 95 ? 7.915 -4.965 1.323 1.00 84.06 95 MET A CA 1
ATOM 720 C C . MET A 1 95 ? 9.333 -4.516 1.675 1.00 84.06 95 MET A C 1
ATOM 722 O O . MET A 1 95 ? 10.317 -5.131 1.254 1.00 84.06 95 MET A O 1
ATOM 726 N N . ALA A 1 96 ? 9.432 -3.456 2.477 1.00 78.56 96 ALA A N 1
ATOM 727 C CA . ALA A 1 96 ? 10.714 -2.957 2.946 1.00 78.56 96 ALA A CA 1
ATOM 728 C C . ALA A 1 96 ? 11.256 -3.882 4.048 1.00 78.56 96 ALA A C 1
ATOM 730 O O . ALA A 1 96 ? 10.614 -4.087 5.080 1.00 78.56 96 ALA A O 1
ATOM 731 N N . LEU A 1 97 ? 12.446 -4.445 3.841 1.00 68.00 97 LEU A N 1
ATOM 732 C CA . LEU A 1 97 ? 13.193 -5.179 4.859 1.00 68.00 97 LEU A CA 1
ATOM 733 C C . LEU A 1 97 ? 14.390 -4.344 5.310 1.00 68.00 97 LEU A C 1
ATOM 735 O O . LEU A 1 97 ? 14.909 -3.512 4.571 1.00 68.00 97 LEU A O 1
ATOM 739 N N . ALA A 1 98 ? 14.889 -4.620 6.515 1.00 58.88 98 ALA A N 1
ATOM 740 C CA . ALA A 1 98 ? 16.030 -3.904 7.096 1.00 58.88 98 ALA A CA 1
ATOM 741 C C . ALA A 1 98 ? 17.319 -3.954 6.239 1.00 58.88 98 ALA A C 1
ATOM 743 O O . ALA A 1 98 ? 18.244 -3.196 6.504 1.00 58.88 98 ALA A O 1
ATOM 744 N N . ARG A 1 99 ? 17.400 -4.847 5.237 1.00 54.94 99 ARG A N 1
ATOM 745 C CA . ARG A 1 99 ? 18.572 -5.034 4.361 1.00 54.94 99 ARG A CA 1
ATOM 746 C C . ARG A 1 99 ? 18.232 -5.127 2.863 1.00 54.94 99 ARG A C 1
ATOM 748 O O . ARG A 1 99 ? 19.044 -5.638 2.103 1.00 54.94 99 ARG A O 1
ATOM 755 N N . GLY A 1 100 ? 17.053 -4.677 2.428 1.00 54.56 100 GLY A N 1
ATOM 756 C CA . GLY A 1 100 ? 16.680 -4.715 1.007 1.00 54.56 100 GLY A CA 1
ATOM 757 C C . GLY A 1 100 ? 15.177 -4.781 0.747 1.00 54.56 100 GLY A C 1
ATOM 758 O O . GLY A 1 100 ? 14.364 -4.690 1.666 1.00 54.56 100 GLY A O 1
ATOM 759 N N . VAL A 1 101 ? 14.810 -4.938 -0.523 1.00 54.81 101 VAL A N 1
ATOM 760 C CA . VAL A 1 101 ? 13.420 -5.062 -0.986 1.00 54.81 101 VAL A CA 1
ATOM 761 C C . VAL A 1 101 ? 13.139 -6.531 -1.282 1.00 54.81 101 VAL A C 1
ATOM 763 O O . VAL A 1 101 ? 13.867 -7.139 -2.062 1.00 54.81 101 VAL A O 1
ATOM 766 N N . LEU A 1 102 ? 12.091 -7.101 -0.684 1.00 49.75 102 LEU A N 1
ATOM 767 C CA . LEU A 1 102 ? 11.554 -8.386 -1.137 1.00 49.75 102 LEU A CA 1
ATOM 768 C C . LEU A 1 102 ? 10.467 -8.105 -2.174 1.00 49.75 102 LEU A C 1
ATOM 770 O O . LEU A 1 102 ? 9.398 -7.606 -1.810 1.00 49.75 102 LEU A O 1
ATOM 774 N N . CYS A 1 103 ? 10.751 -8.403 -3.441 1.00 47.94 103 CYS A N 1
ATOM 775 C CA . CYS A 1 103 ? 9.716 -8.498 -4.466 1.00 47.94 103 CYS A CA 1
ATOM 776 C C . CYS A 1 103 ? 8.936 -9.798 -4.247 1.00 47.94 103 CYS A C 1
ATOM 778 O O . CYS A 1 103 ? 9.536 -10.855 -4.053 1.00 47.94 103 CYS A O 1
ATOM 780 N N . ILE A 1 104 ? 7.613 -9.672 -4.218 1.00 48.72 104 ILE A N 1
ATOM 781 C CA . ILE A 1 104 ? 6.656 -10.784 -4.255 1.00 48.72 104 ILE A CA 1
ATOM 782 C C . ILE A 1 104 ? 6.367 -11.180 -5.698 1.00 48.72 104 ILE A C 1
ATOM 784 O O . ILE A 1 104 ? 6.444 -10.281 -6.567 1.00 48.72 104 ILE A O 1
#

Radius of gyration: 19.04 Å; chains: 1; bounding box: 34×35×52 Å

Sequence (104 aa):
MRYVSSAPTGGSTTTKSPLASGKWVRLEKTTYVDAAGTTRIWETAKRTTRRSTTTADGVGIIAVLKRTLHKDCMVLVKQFRPPLGCHTLEFPAGMALARGVLCI

Secondary structure (DSSP, 8-state):
--------SS----EEEEEEE-SSEEEEEEEEE-TTS-EEEEEEEEETT--TT-SSSEEE--EEEEETTEEEEEE-EEEEETTTTEEEEE--EEEEETTEEEE-

Foldseek 3Di:
DDPPPPDPPDDWPWDWDWDADDQFKTKIWIWTQDPVRDIDIDIDMDTPPDDPLDPDQKDFDQDWDDDPPDDIDTDWDWDQDPVVRGIDTGTQMATDDPVDGDTD